Protein AF-X1B7L3-F1 (afdb_monomer_lite)

Foldseek 3Di:
DDDDDDDDDDDDPPPPPPPDDDDQDDDQLQVPAQHDDPQKDKDDDDPPLQDKGWAFAEDAPCLVDQCRHQNNGGPSGGTDIYGDDDDLDPRDMDTGDHDTDCPPPDKDKDKDWDFWAADDPDPPRRTDKDWDFDDPDPPDDDDPVRTQDIDRDGRRDTDMDMTTD

Sequence (165 aa):
MRNIIVLTGVILLNSAFIPAQDTLFFENFDASPGEKPPDWTTELEGPPASKWDFVNGGGTKDPGIPGSRRPPSAYSDTVNALFFFESLGSESEYLITPPIDLEFAVKTELRFRHAQREGNLGPGLANDELRVYYNTHIDSPWVETRKIGEYTDAVEEWTEQTILI

Structure (mmCIF, N/CA/C/O backbone):
data_AF-X1B7L3-F1
#
_entry.id   AF-X1B7L3-F1
#
loop_
_atom_site.group_PDB
_atom_site.id
_atom_site.type_symbol
_atom_site.label_atom_id
_atom_site.label_alt_id
_atom_site.label_comp_id
_atom_site.label_asym_id
_atom_site.label_entity_id
_atom_site.label_seq_id
_atom_site.pdbx_PDB_ins_code
_atom_site.Cartn_x
_atom_site.Cartn_y
_atom_site.Cartn_z
_atom_site.occupancy
_atom_site.B_iso_or_equiv
_atom_site.auth_seq_id
_atom_site.auth_comp_id
_atom_site.auth_asym_id
_atom_site.auth_atom_id
_atom_site.pdbx_PDB_model_num
ATOM 1 N N . MET A 1 1 ? -38.085 -66.123 12.569 1.00 45.25 1 MET A N 1
ATOM 2 C CA . MET A 1 1 ? -38.518 -64.810 12.043 1.00 45.25 1 MET A CA 1
ATOM 3 C C . MET A 1 1 ? -37.607 -63.761 12.656 1.00 45.25 1 MET A C 1
ATOM 5 O O . MET A 1 1 ? -37.475 -63.748 13.872 1.00 45.25 1 MET A O 1
ATOM 9 N N . ARG A 1 2 ? -36.856 -63.019 11.835 1.00 44.41 2 ARG A N 1
ATOM 10 C CA . ARG A 1 2 ? -35.775 -62.126 12.280 1.00 44.41 2 ARG A CA 1
ATOM 11 C C . ARG A 1 2 ? -36.260 -60.686 12.118 1.00 44.41 2 ARG A C 1
ATOM 13 O O . ARG A 1 2 ? -36.503 -60.263 10.994 1.00 44.41 2 ARG A O 1
ATOM 20 N N . ASN A 1 3 ? -36.447 -59.977 13.228 1.00 43.09 3 ASN A N 1
ATOM 21 C CA . ASN A 1 3 ? -36.925 -58.597 13.216 1.00 43.09 3 ASN A CA 1
ATOM 22 C C . ASN A 1 3 ? -35.760 -57.669 12.859 1.00 43.09 3 ASN A C 1
ATOM 24 O O . ASN A 1 3 ? -34.732 -57.680 13.536 1.00 43.09 3 ASN A O 1
ATOM 28 N N . ILE A 1 4 ? -35.917 -56.895 11.788 1.00 57.12 4 ILE A N 1
ATOM 29 C CA . ILE A 1 4 ? -34.995 -55.821 11.412 1.00 57.12 4 ILE A CA 1
ATOM 30 C C . ILE A 1 4 ? -35.624 -54.519 11.901 1.00 57.12 4 ILE A C 1
ATOM 32 O O . ILE A 1 4 ? -36.734 -54.181 11.497 1.00 57.12 4 ILE A O 1
ATOM 36 N N . ILE A 1 5 ? -34.927 -53.812 12.787 1.00 56.16 5 ILE A N 1
ATOM 37 C CA . ILE A 1 5 ? -35.302 -52.467 13.225 1.00 56.16 5 ILE A CA 1
ATOM 38 C C . ILE A 1 5 ? -34.504 -51.490 12.364 1.00 56.16 5 ILE A C 1
ATOM 40 O O . ILE A 1 5 ? -33.274 -51.514 12.383 1.00 56.16 5 ILE A O 1
ATOM 44 N N . VAL A 1 6 ? -35.201 -50.659 11.592 1.00 50.56 6 VAL A N 1
ATOM 45 C CA . VAL A 1 6 ? -34.596 -49.569 10.820 1.00 50.56 6 VAL A CA 1
ATOM 46 C C . VAL A 1 6 ? -34.748 -48.293 11.637 1.00 50.56 6 VAL A C 1
ATOM 48 O O . VAL A 1 6 ? -35.865 -47.858 11.903 1.00 50.56 6 VAL A O 1
ATOM 51 N N . LEU A 1 7 ? -33.625 -47.714 12.059 1.00 46.25 7 LEU A N 1
ATOM 52 C CA . LEU A 1 7 ? -33.596 -46.416 12.722 1.00 46.25 7 LEU A CA 1
ATOM 53 C C . LEU A 1 7 ? -33.389 -45.340 11.650 1.00 46.25 7 LEU A C 1
ATOM 55 O O . LEU A 1 7 ? -32.324 -45.266 11.039 1.00 46.25 7 LEU A O 1
ATOM 59 N N . THR A 1 8 ? -34.409 -44.527 11.389 1.00 54.97 8 THR A N 1
ATOM 60 C CA . THR A 1 8 ? -34.314 -43.401 10.452 1.00 54.97 8 THR A CA 1
ATOM 61 C C . THR A 1 8 ? -33.991 -42.138 11.246 1.00 54.97 8 THR A C 1
ATOM 63 O O . THR A 1 8 ? -34.841 -41.616 11.961 1.00 54.97 8 THR A O 1
ATOM 66 N N . GLY A 1 9 ? -32.745 -41.669 11.168 1.00 60.59 9 GLY A N 1
ATOM 67 C CA . GLY A 1 9 ? -32.323 -40.399 11.758 1.00 60.59 9 GLY A CA 1
ATOM 68 C C . GLY A 1 9 ? -32.534 -39.252 10.772 1.00 60.59 9 GLY A C 1
ATOM 69 O O . GLY A 1 9 ? -31.951 -39.258 9.692 1.00 60.59 9 GLY A O 1
ATOM 70 N N . VAL A 1 10 ? -33.359 -38.270 11.136 1.00 60.66 10 VAL A N 1
ATOM 71 C CA . VAL A 1 10 ? -33.488 -37.007 10.396 1.00 60.66 10 VAL A CA 1
ATOM 72 C C . VAL A 1 10 ? -32.367 -36.077 10.858 1.00 60.66 10 VAL A C 1
ATOM 74 O O . VAL A 1 10 ? -32.356 -35.644 12.008 1.00 60.66 10 VAL A O 1
ATOM 77 N N . ILE A 1 11 ? -31.416 -35.776 9.972 1.00 59.94 11 ILE A N 1
ATOM 78 C CA . ILE A 1 11 ? -30.411 -34.733 10.204 1.00 59.94 11 ILE A CA 1
ATOM 79 C C . ILE A 1 11 ? -31.066 -33.394 9.863 1.00 59.94 11 ILE A C 1
ATOM 81 O O . ILE A 1 11 ? -31.267 -33.069 8.695 1.00 59.94 11 ILE A O 1
ATOM 85 N N . LEU A 1 12 ? -31.414 -32.619 10.889 1.00 53.84 12 LEU A N 1
ATOM 86 C CA . LEU A 1 12 ? -31.789 -31.217 10.728 1.00 53.84 12 LEU A CA 1
ATOM 87 C C . LEU A 1 12 ? -30.505 -30.407 10.509 1.00 53.84 12 LEU A C 1
ATOM 89 O O . LEU A 1 12 ? -29.793 -30.080 11.457 1.00 53.84 12 LEU A O 1
ATOM 93 N N . LEU A 1 13 ? -30.186 -30.115 9.247 1.00 56.59 13 LEU A N 1
ATOM 94 C CA . LEU A 1 13 ? -29.146 -29.151 8.891 1.00 56.59 13 LEU A CA 1
ATOM 95 C C . LEU A 1 13 ? -29.666 -27.749 9.224 1.00 56.59 13 LEU A C 1
ATOM 97 O O . LEU A 1 13 ? -30.387 -27.144 8.434 1.00 56.59 13 LEU A O 1
ATOM 101 N N . ASN A 1 14 ? -29.308 -27.233 10.402 1.00 55.47 14 ASN A N 1
ATOM 102 C CA . ASN A 1 14 ? -29.442 -25.809 10.690 1.00 55.47 14 ASN A CA 1
ATOM 103 C C . ASN A 1 14 ? -28.503 -25.051 9.749 1.00 55.47 14 ASN A C 1
ATOM 105 O O . ASN A 1 14 ? -27.295 -24.990 9.974 1.00 55.47 14 ASN A O 1
ATOM 109 N N . SER A 1 15 ? -29.059 -24.487 8.680 1.00 58.44 15 SER A N 1
ATOM 110 C CA . SER A 1 15 ? -28.377 -23.481 7.872 1.00 58.44 15 SER A CA 1
ATOM 111 C C . SER A 1 15 ? -28.381 -22.194 8.691 1.00 58.44 15 SER A C 1
ATOM 113 O O . SER A 1 15 ? -29.275 -21.361 8.565 1.00 58.44 15 SER A O 1
ATOM 115 N N . ALA A 1 16 ? -27.429 -22.060 9.616 1.00 53.75 16 ALA A N 1
ATOM 116 C CA . ALA A 1 16 ? -27.159 -20.759 10.199 1.00 53.75 16 ALA A CA 1
ATOM 117 C C . ALA A 1 16 ? -26.763 -19.839 9.039 1.00 53.75 16 ALA A C 1
ATOM 119 O O . ALA A 1 16 ? -25.753 -20.076 8.375 1.00 53.75 16 ALA A O 1
ATOM 120 N N . PHE A 1 17 ? -27.588 -18.830 8.758 1.00 54.69 17 PHE A N 1
ATOM 121 C CA . PHE A 1 17 ? -27.161 -17.691 7.962 1.00 54.69 17 PHE A CA 1
ATOM 122 C C . PHE A 1 17 ? -25.988 -17.071 8.717 1.00 54.69 17 PHE A C 1
ATOM 124 O O . PHE A 1 17 ? -26.186 -16.445 9.755 1.00 54.69 17 PHE A O 1
ATOM 131 N N . ILE A 1 18 ? -24.765 -17.315 8.250 1.00 56.06 18 ILE A N 1
ATOM 132 C CA . ILE A 1 18 ? -23.619 -16.528 8.688 1.00 56.06 18 ILE A CA 1
ATOM 133 C C . ILE A 1 18 ? -23.842 -15.151 8.056 1.00 56.06 18 ILE A C 1
ATOM 135 O O . ILE A 1 18 ? -23.871 -15.083 6.824 1.00 56.06 18 ILE A O 1
ATOM 139 N N . PRO A 1 19 ? -24.096 -14.082 8.835 1.00 57.47 19 PRO A N 1
ATOM 140 C CA . PRO A 1 19 ? -24.134 -12.745 8.262 1.00 57.47 19 PRO A CA 1
ATOM 141 C C . PRO A 1 19 ? -22.824 -12.510 7.507 1.00 57.47 19 PRO A C 1
ATOM 143 O O . PRO A 1 19 ? -21.746 -12.828 8.012 1.00 57.47 19 PRO A O 1
ATOM 146 N N . ALA A 1 20 ? -22.933 -12.021 6.271 1.00 56.59 20 ALA A N 1
ATOM 147 C CA . ALA A 1 20 ? -21.772 -11.573 5.521 1.00 56.59 20 ALA A CA 1
ATOM 148 C C . ALA A 1 20 ? -21.031 -10.527 6.364 1.00 56.59 20 ALA A C 1
ATOM 150 O O . ALA A 1 20 ? -21.664 -9.710 7.029 1.00 56.59 20 ALA A O 1
ATOM 151 N N . GLN A 1 21 ? -19.703 -10.592 6.376 1.00 64.69 21 GLN A N 1
ATOM 152 C CA . GLN A 1 21 ? -18.885 -9.581 7.031 1.00 64.69 21 GLN A CA 1
ATOM 153 C C . GLN A 1 21 ? -19.142 -8.239 6.337 1.00 64.69 21 GLN A C 1
ATOM 155 O O . GLN A 1 21 ? -18.932 -8.127 5.127 1.00 64.69 21 GLN A O 1
ATOM 160 N N . ASP A 1 22 ? -19.632 -7.248 7.081 1.00 81.25 22 ASP A N 1
ATOM 161 C CA . ASP A 1 22 ? -19.822 -5.904 6.545 1.00 81.25 22 ASP A CA 1
ATOM 162 C C . ASP A 1 22 ? -18.465 -5.320 6.135 1.00 81.25 22 ASP A C 1
ATOM 164 O O . ASP A 1 22 ? -17.482 -5.384 6.876 1.00 81.25 22 ASP A O 1
ATOM 168 N N . THR A 1 23 ? -18.403 -4.762 4.925 1.00 89.94 23 THR A N 1
ATOM 169 C CA . THR A 1 23 ? -17.214 -4.044 4.454 1.00 89.94 23 THR A CA 1
ATOM 170 C C . THR A 1 23 ? -17.254 -2.633 5.025 1.00 89.94 23 THR A C 1
ATOM 172 O O . THR A 1 23 ? -18.031 -1.801 4.564 1.00 89.94 23 THR A O 1
ATOM 175 N N . LEU A 1 24 ? -16.436 -2.381 6.048 1.00 92.81 24 LEU A N 1
ATOM 176 C CA . LEU A 1 24 ? -16.385 -1.092 6.751 1.00 92.81 24 LEU A CA 1
ATOM 177 C C . LEU A 1 24 ? -15.682 -0.001 5.931 1.00 92.81 24 LEU A C 1
ATOM 179 O O . LEU A 1 24 ? -15.998 1.177 6.059 1.00 92.81 24 LEU A O 1
ATOM 183 N N . PHE A 1 25 ? -14.733 -0.397 5.084 1.00 95.06 25 PHE A N 1
ATOM 184 C CA . PHE A 1 25 ? -13.974 0.492 4.216 1.00 95.06 25 PHE A CA 1
ATOM 185 C C . PHE A 1 25 ? -13.540 -0.263 2.957 1.00 95.06 25 PHE A C 1
ATOM 187 O O . PHE A 1 25 ? -13.168 -1.436 3.036 1.00 95.06 25 PHE A O 1
ATOM 194 N N . PHE A 1 26 ? -13.593 0.401 1.803 1.00 95.44 26 PHE A N 1
ATOM 195 C CA . PHE A 1 26 ? -13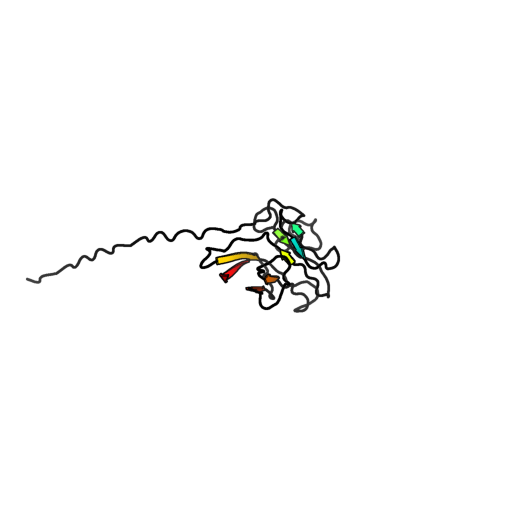.185 -0.167 0.522 1.00 95.44 26 PHE A CA 1
ATOM 196 C C . PHE A 1 26 ? -12.561 0.907 -0.364 1.00 95.44 26 PHE A C 1
ATOM 198 O O . PHE A 1 26 ? -13.145 1.972 -0.549 1.00 95.44 26 PHE A O 1
ATOM 205 N N . GLU A 1 27 ? -11.408 0.586 -0.942 1.00 96.62 27 GLU A N 1
ATOM 206 C CA . GLU A 1 27 ? -10.726 1.401 -1.941 1.00 96.62 27 GLU A CA 1
ATOM 207 C C . GLU A 1 27 ? -10.117 0.478 -3.000 1.00 96.62 27 GLU A C 1
ATOM 209 O O . GLU A 1 27 ? -9.473 -0.521 -2.667 1.00 96.62 27 GLU A O 1
ATOM 214 N N . ASN A 1 28 ? -10.326 0.814 -4.271 1.00 95.75 28 ASN A N 1
ATOM 215 C CA . ASN A 1 28 ? -9.776 0.090 -5.418 1.00 95.75 28 ASN A CA 1
ATOM 216 C C . ASN A 1 28 ? -8.974 0.993 -6.372 1.00 95.75 28 ASN A C 1
ATOM 218 O O . ASN A 1 28 ? -8.513 0.520 -7.406 1.00 95.75 28 ASN A O 1
ATOM 222 N N . PHE A 1 29 ? -8.810 2.268 -6.023 1.00 96.88 29 PHE A N 1
ATOM 223 C CA . PHE A 1 29 ? -8.051 3.322 -6.694 1.00 96.88 29 PHE A CA 1
ATOM 224 C C . PHE A 1 29 ? -8.520 3.726 -8.096 1.00 96.88 29 PHE A C 1
ATOM 226 O O . PHE A 1 29 ? -8.052 4.746 -8.595 1.00 96.88 29 PHE A O 1
ATOM 233 N N . ASP A 1 30 ? -9.477 3.032 -8.718 1.00 95.38 30 ASP A N 1
ATOM 234 C CA . ASP A 1 30 ? -9.865 3.257 -10.121 1.00 95.38 30 ASP A CA 1
ATOM 235 C C . ASP A 1 30 ? -10.293 4.696 -10.438 1.00 95.38 30 ASP A C 1
ATOM 237 O O . ASP A 1 30 ? -10.100 5.182 -11.553 1.00 95.38 30 ASP A O 1
ATOM 241 N N . ALA A 1 31 ? -10.869 5.388 -9.455 1.00 94.50 31 ALA A N 1
ATOM 242 C CA . ALA A 1 31 ? -11.326 6.767 -9.591 1.00 94.50 31 ALA A CA 1
ATOM 243 C C . ALA A 1 31 ? -10.207 7.819 -9.450 1.00 94.50 31 ALA A C 1
ATOM 245 O O . ALA A 1 31 ? -10.490 9.009 -9.592 1.00 94.50 31 ALA A O 1
ATOM 246 N N . SER A 1 32 ? -8.964 7.406 -9.180 1.00 94.94 32 SER A N 1
ATOM 247 C CA . SER A 1 32 ? -7.868 8.302 -8.781 1.00 94.94 32 SER A CA 1
ATOM 248 C C . SER A 1 32 ? -6.583 8.081 -9.603 1.00 94.94 32 SER A C 1
ATOM 250 O O . SER A 1 32 ? -5.540 7.750 -9.050 1.00 94.94 32 SER A O 1
ATOM 252 N N . PRO A 1 33 ? -6.603 8.219 -10.942 1.00 95.44 33 PRO A N 1
ATOM 253 C CA . PRO A 1 33 ? -5.391 8.079 -11.746 1.00 95.44 33 PRO A CA 1
ATOM 254 C C . PRO A 1 33 ? -4.421 9.251 -11.522 1.00 95.44 33 PRO A C 1
ATOM 256 O O . PRO A 1 33 ? -4.770 10.410 -11.736 1.00 95.44 33 PRO A O 1
ATOM 259 N N . GLY A 1 34 ? -3.178 8.937 -11.156 1.00 93.12 34 GLY A N 1
ATOM 260 C CA . GLY A 1 34 ? -2.066 9.878 -10.967 1.00 93.12 34 GLY A CA 1
ATOM 261 C C . GLY A 1 34 ? -2.073 10.666 -9.653 1.00 93.12 34 GLY A C 1
ATOM 262 O O . GLY A 1 34 ? -1.114 11.383 -9.372 1.00 93.12 34 GLY A O 1
ATOM 263 N N . GLU A 1 35 ? -3.120 10.543 -8.838 1.00 93.00 35 GLU A N 1
ATOM 264 C CA . GLU A 1 35 ? -3.252 11.236 -7.555 1.00 93.00 35 GLU A CA 1
ATOM 265 C C . GLU A 1 35 ? -3.923 10.325 -6.525 1.00 93.00 35 GLU A C 1
ATOM 267 O O . GLU A 1 35 ? -4.700 9.444 -6.876 1.00 93.00 35 GLU A O 1
ATOM 272 N N . LYS A 1 36 ? -3.632 10.535 -5.238 1.00 94.56 36 LYS A N 1
ATOM 273 C CA . LYS A 1 36 ? -4.284 9.781 -4.158 1.00 94.56 36 LYS A CA 1
ATOM 274 C C . LYS A 1 36 ? -5.795 10.057 -4.120 1.00 94.56 36 LYS A C 1
ATOM 276 O O . LYS A 1 36 ? -6.199 11.177 -4.454 1.00 94.56 36 LYS A O 1
ATOM 281 N N . PRO A 1 37 ? -6.622 9.110 -3.641 1.00 96.31 37 PRO A N 1
ATOM 282 C CA . PRO A 1 37 ? -8.052 9.346 -3.500 1.00 96.31 37 PRO A CA 1
ATOM 283 C C . PRO A 1 37 ? -8.379 10.533 -2.574 1.00 96.31 37 PRO A C 1
ATOM 285 O O . PRO A 1 37 ? -7.545 10.939 -1.750 1.00 96.31 37 PRO A O 1
ATOM 288 N N . PRO A 1 38 ? -9.595 11.102 -2.680 1.00 94.50 38 PRO A N 1
ATOM 289 C CA . PRO A 1 38 ? -10.060 12.145 -1.771 1.00 94.50 38 PRO A CA 1
ATOM 290 C C . PRO A 1 38 ? -9.919 11.728 -0.303 1.00 94.50 38 PRO A C 1
ATOM 292 O O . PRO A 1 38 ? -10.113 10.565 0.036 1.00 94.50 38 PRO A O 1
ATOM 295 N N . ASP A 1 39 ? -9.575 12.682 0.561 1.00 93.69 39 ASP A N 1
ATOM 296 C CA . ASP A 1 39 ? -9.425 12.516 2.018 1.00 93.69 39 ASP A CA 1
ATOM 297 C C . ASP A 1 39 ? -8.295 11.589 2.502 1.00 93.69 39 ASP A C 1
ATOM 299 O O . ASP A 1 39 ? -7.998 11.569 3.696 1.00 93.69 39 ASP A O 1
ATOM 303 N N . TRP A 1 40 ? -7.595 10.891 1.604 1.00 95.94 40 TRP A N 1
ATOM 304 C CA . TRP A 1 40 ? -6.321 10.255 1.939 1.00 95.94 40 TRP A CA 1
ATOM 305 C C . TRP A 1 40 ? -5.244 11.323 2.134 1.00 95.94 40 TRP A C 1
ATOM 307 O O . TRP A 1 40 ? -5.263 12.373 1.480 1.00 95.94 40 TRP A O 1
ATOM 317 N N . THR A 1 41 ? -4.260 11.058 2.982 1.00 93.88 41 THR A N 1
ATOM 318 C CA . THR A 1 41 ? -3.103 11.941 3.197 1.00 93.88 41 THR A CA 1
ATOM 319 C C . THR A 1 41 ? -1.799 11.164 3.046 1.00 93.88 41 THR A C 1
ATOM 321 O O . THR A 1 41 ? -1.806 9.936 2.947 1.00 93.88 41 THR A O 1
ATOM 324 N N . THR A 1 42 ? -0.676 11.877 2.975 1.00 92.31 42 THR A N 1
ATOM 325 C CA . THR A 1 42 ? 0.653 11.271 3.060 1.00 92.31 42 THR A CA 1
ATOM 326 C C . THR A 1 42 ? 1.499 11.978 4.110 1.00 92.31 42 THR A C 1
ATOM 328 O O . THR A 1 42 ? 1.272 13.151 4.416 1.00 92.31 42 THR A O 1
ATOM 331 N N . GLU A 1 43 ? 2.446 11.248 4.693 1.00 89.62 43 GLU A N 1
ATOM 332 C CA . GLU A 1 43 ? 3.428 11.769 5.647 1.00 89.62 43 GLU A CA 1
ATOM 333 C C . GLU A 1 43 ? 4.811 11.176 5.371 1.00 89.62 43 GLU A C 1
ATOM 335 O O . GLU A 1 43 ? 4.913 10.050 4.892 1.00 89.62 43 GLU A O 1
ATOM 340 N N . LEU A 1 44 ? 5.855 11.907 5.786 1.00 72.19 44 LEU A N 1
ATOM 341 C CA . LEU A 1 44 ? 7.270 11.699 5.451 1.00 72.19 44 LEU A CA 1
ATOM 342 C C . LEU A 1 44 ? 7.567 11.973 3.975 1.00 72.19 44 LEU A C 1
ATOM 344 O O . LEU A 1 44 ? 7.226 11.199 3.093 1.00 72.19 44 LEU A O 1
ATOM 348 N N . GLU A 1 45 ? 8.256 13.082 3.718 1.00 57.88 45 GLU A N 1
ATOM 349 C CA . GLU A 1 45 ? 8.697 13.430 2.373 1.00 57.88 45 GLU A CA 1
ATOM 350 C C . GLU A 1 45 ? 10.171 13.050 2.214 1.00 57.88 45 GLU A C 1
ATOM 352 O O . GLU A 1 45 ? 11.080 13.730 2.704 1.00 57.88 45 GLU A O 1
ATOM 357 N N . GLY A 1 46 ? 10.410 11.948 1.501 1.00 64.56 46 GLY A N 1
ATOM 358 C CA . GLY A 1 46 ? 11.659 11.770 0.769 1.00 64.56 46 GLY A CA 1
ATOM 359 C C . GLY A 1 46 ? 11.834 12.871 -0.296 1.00 64.56 46 GLY A C 1
ATOM 360 O O . GLY A 1 46 ? 11.077 13.843 -0.348 1.00 64.56 46 GLY A O 1
ATOM 361 N N . PRO A 1 47 ? 12.825 12.771 -1.195 1.00 72.88 47 PRO A N 1
ATOM 362 C CA . PRO A 1 47 ? 12.864 13.660 -2.358 1.00 72.88 47 PRO A CA 1
ATOM 363 C C . PRO A 1 47 ? 11.520 13.601 -3.122 1.00 72.88 47 PRO A C 1
ATOM 365 O O . PRO A 1 47 ? 10.912 12.537 -3.139 1.00 72.88 47 PRO A O 1
ATOM 368 N N . PRO A 1 48 ? 11.066 14.664 -3.826 1.00 71.25 48 PRO A N 1
ATOM 369 C CA . PRO A 1 48 ? 9.732 14.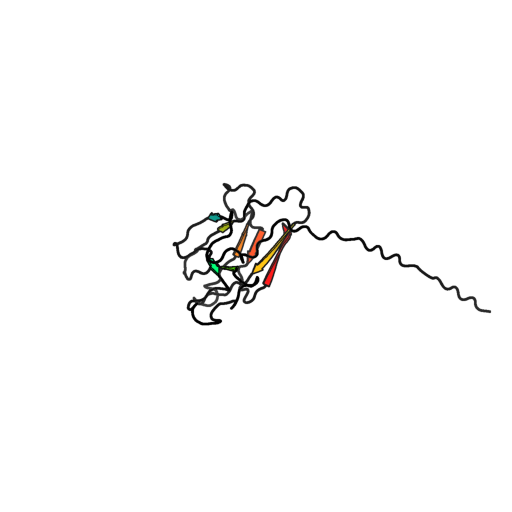717 -4.459 1.00 71.25 48 PRO A CA 1
ATOM 370 C C . PRO A 1 48 ? 9.368 13.567 -5.419 1.00 71.25 48 PRO A C 1
ATOM 372 O O . PRO A 1 48 ? 8.207 13.416 -5.797 1.00 71.25 48 PRO A O 1
ATOM 375 N N . ALA A 1 49 ? 10.363 12.801 -5.867 1.00 76.56 49 ALA A N 1
ATOM 376 C CA . ALA A 1 49 ? 10.202 11.624 -6.714 1.00 76.56 49 ALA A CA 1
ATOM 377 C C . ALA A 1 49 ? 9.955 10.318 -5.928 1.00 76.56 49 ALA A C 1
ATOM 379 O O . ALA A 1 49 ? 9.546 9.331 -6.527 1.00 76.56 49 ALA A O 1
ATOM 380 N N . SER A 1 50 ? 10.185 10.311 -4.615 1.00 85.50 50 SER A N 1
ATOM 381 C CA . SER A 1 50 ? 9.948 9.191 -3.707 1.00 85.50 50 SER A CA 1
ATOM 382 C C . SER A 1 50 ? 8.590 9.338 -3.029 1.00 85.50 50 SER A C 1
ATOM 384 O O . SER A 1 50 ? 8.510 9.645 -1.838 1.00 85.50 50 SER A O 1
ATOM 386 N N . LYS A 1 51 ? 7.529 9.154 -3.808 1.00 91.00 51 LYS A N 1
ATOM 387 C CA . LYS A 1 51 ? 6.154 9.269 -3.332 1.00 91.00 51 LYS A CA 1
ATOM 388 C C . LYS A 1 51 ? 5.252 8.197 -3.930 1.00 91.00 51 LYS A C 1
ATOM 390 O O . LYS A 1 51 ? 5.582 7.619 -4.968 1.00 91.00 51 LYS A O 1
ATOM 395 N N . TRP A 1 52 ? 4.097 7.988 -3.313 1.00 94.38 52 TRP A N 1
ATOM 396 C CA . TRP A 1 52 ? 3.014 7.185 -3.859 1.00 94.38 52 TRP A CA 1
ATOM 397 C C . TRP A 1 52 ? 2.477 7.800 -5.156 1.00 94.38 52 TRP A C 1
ATOM 399 O O . TRP A 1 52 ? 2.181 8.995 -5.242 1.00 94.38 52 TRP A O 1
ATOM 409 N N . ASP A 1 53 ? 2.335 6.951 -6.165 1.00 94.00 53 ASP A N 1
ATOM 410 C CA . ASP A 1 53 ? 1.723 7.241 -7.456 1.00 94.00 53 ASP A CA 1
ATOM 411 C C . ASP A 1 53 ? 0.561 6.268 -7.701 1.00 94.00 53 ASP A C 1
ATOM 413 O O . ASP A 1 53 ? 0.472 5.214 -7.073 1.00 94.00 53 ASP A O 1
ATOM 417 N N . PHE A 1 54 ? -0.350 6.616 -8.604 1.00 96.12 54 PHE A N 1
ATOM 418 C CA . PHE A 1 54 ? -1.594 5.877 -8.822 1.00 96.12 54 PHE A CA 1
ATOM 419 C C . PHE A 1 54 ? -1.720 5.541 -10.299 1.00 96.12 54 PHE A C 1
ATOM 421 O O . PHE A 1 54 ? -2.256 6.301 -11.106 1.00 96.12 54 PHE A O 1
ATOM 428 N N . VAL A 1 55 ? -1.148 4.401 -10.674 1.00 95.44 55 VAL A N 1
ATOM 429 C CA . VAL A 1 55 ? -0.906 4.037 -12.073 1.00 95.44 55 VAL A CA 1
ATOM 430 C C . VAL A 1 55 ? -1.337 2.610 -12.358 1.00 95.44 55 VAL A C 1
ATOM 432 O O . VAL A 1 55 ? -1.510 1.790 -11.461 1.00 95.44 55 VAL A O 1
ATOM 435 N N . ASN A 1 56 ? -1.516 2.302 -13.639 1.00 95.38 56 ASN A N 1
ATOM 436 C CA . ASN A 1 56 ? -1.820 0.947 -14.072 1.00 95.38 56 ASN A CA 1
ATOM 437 C C . ASN A 1 56 ? -0.577 0.058 -13.917 1.00 95.38 56 ASN A C 1
ATOM 439 O O . ASN A 1 56 ? 0.378 0.242 -14.669 1.00 95.38 56 ASN A O 1
ATOM 443 N N . GLY A 1 57 ? -0.594 -0.907 -12.996 1.00 94.69 57 GLY A N 1
ATOM 444 C CA . GLY A 1 57 ? 0.479 -1.880 -12.788 1.00 94.69 57 GLY A CA 1
ATOM 445 C C . GLY A 1 57 ? 1.578 -1.395 -11.848 1.00 94.69 57 GLY A C 1
ATOM 446 O O . GLY A 1 57 ? 1.438 -0.400 -11.141 1.00 94.69 57 GLY A O 1
ATOM 447 N N . GLY A 1 58 ? 2.688 -2.128 -11.822 1.00 92.94 58 GLY A N 1
ATOM 448 C CA . GLY A 1 58 ? 3.807 -1.830 -10.933 1.00 92.94 58 GLY A CA 1
ATOM 449 C C . GLY A 1 58 ? 4.912 -0.976 -11.558 1.00 92.94 58 GLY A C 1
ATOM 450 O O . GLY A 1 58 ? 4.747 -0.376 -12.630 1.00 92.94 58 GLY A O 1
ATOM 451 N N . GLY A 1 59 ? 6.054 -0.939 -10.869 1.00 90.38 59 GLY A N 1
ATOM 452 C CA . GLY A 1 59 ? 7.225 -0.136 -11.226 1.00 90.38 59 GLY A CA 1
ATOM 453 C C . GLY A 1 59 ? 7.843 -0.519 -12.574 1.00 90.38 59 GLY A C 1
ATOM 454 O O . GLY A 1 59 ? 7.788 -1.674 -13.010 1.00 90.38 59 GLY A O 1
ATOM 455 N N . THR A 1 60 ? 8.415 0.472 -13.262 1.00 90.12 60 THR A N 1
ATOM 456 C CA . THR A 1 60 ? 9.179 0.292 -14.504 1.00 90.12 60 THR A CA 1
ATOM 457 C C . THR A 1 60 ? 10.050 1.512 -14.796 1.00 90.12 60 THR A C 1
ATOM 459 O O . THR A 1 60 ? 9.687 2.633 -14.447 1.00 90.12 60 THR A O 1
ATOM 462 N N . LYS A 1 61 ? 11.170 1.302 -15.495 1.00 88.06 61 LYS A N 1
ATOM 463 C CA . LYS A 1 61 ? 12.002 2.388 -16.043 1.00 88.06 61 LYS A CA 1
ATOM 464 C C . LYS A 1 61 ? 11.508 2.883 -17.402 1.00 88.06 61 LYS A C 1
ATOM 466 O O . LYS A 1 61 ? 11.845 3.989 -17.807 1.00 88.06 61 LYS A O 1
ATOM 471 N N . ASP A 1 62 ? 10.677 2.089 -18.080 1.00 89.94 62 ASP A N 1
ATOM 472 C CA . ASP A 1 62 ? 10.262 2.326 -19.463 1.00 89.94 62 ASP A CA 1
ATOM 473 C C . ASP A 1 62 ? 8.731 2.236 -19.612 1.00 89.94 62 ASP A C 1
ATOM 475 O O . ASP A 1 62 ? 8.218 1.335 -20.287 1.00 89.94 62 ASP A O 1
ATOM 479 N N . PRO A 1 63 ? 7.950 3.150 -19.002 1.00 87.75 63 PRO A N 1
ATOM 480 C CA . PRO A 1 63 ? 6.485 3.060 -18.977 1.00 87.75 63 PRO A CA 1
ATOM 481 C C . PRO A 1 63 ? 5.825 3.168 -20.360 1.00 87.75 63 PRO A C 1
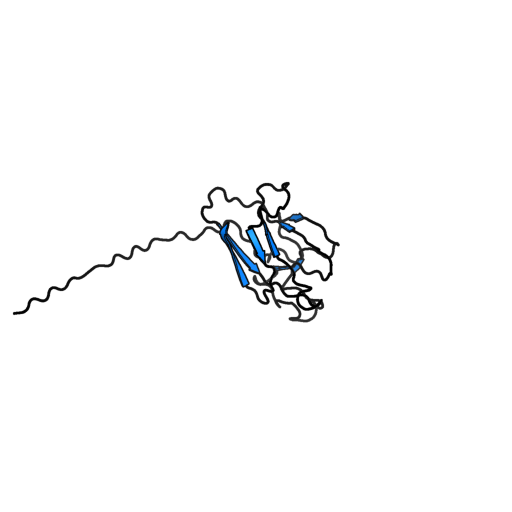ATOM 483 O O . PRO A 1 63 ? 4.671 2.778 -20.515 1.00 87.75 63 PRO A O 1
ATOM 486 N N . GLY A 1 64 ? 6.546 3.668 -21.370 1.00 90.06 64 GLY A N 1
ATOM 487 C CA . GLY A 1 64 ? 6.079 3.717 -22.759 1.00 90.06 64 GLY A CA 1
ATOM 488 C C . GLY A 1 64 ? 6.146 2.378 -23.504 1.00 90.06 64 GLY A C 1
ATOM 489 O O . GLY A 1 64 ? 5.585 2.269 -24.593 1.00 90.06 64 GLY A O 1
ATOM 490 N N . ILE A 1 65 ? 6.821 1.362 -22.952 1.00 93.25 65 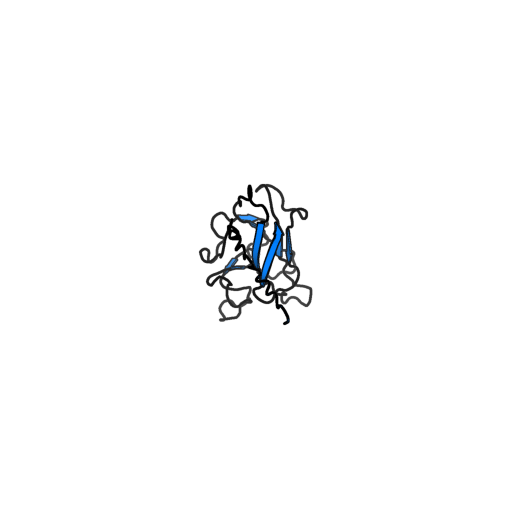ILE A N 1
ATOM 491 C CA . ILE A 1 65 ? 6.913 0.026 -23.550 1.00 93.25 65 ILE A CA 1
ATOM 492 C C . ILE A 1 65 ? 5.751 -0.836 -23.023 1.00 93.25 65 ILE A C 1
ATOM 494 O O . ILE A 1 65 ? 5.682 -1.089 -21.819 1.00 93.25 65 ILE A O 1
ATOM 498 N N . PRO A 1 66 ? 4.845 -1.336 -23.885 1.00 90.25 66 PRO A N 1
ATOM 499 C CA . PRO A 1 66 ? 3.745 -2.191 -23.445 1.00 90.25 66 PRO A CA 1
ATOM 500 C C . PRO A 1 66 ? 4.236 -3.416 -22.660 1.00 90.25 66 PRO A C 1
ATOM 502 O O . PRO A 1 66 ? 5.108 -4.151 -23.120 1.00 90.25 66 PRO A O 1
ATOM 505 N N . GLY A 1 67 ? 3.668 -3.639 -21.471 1.00 88.94 67 GLY A N 1
ATOM 506 C CA . GLY A 1 67 ? 4.015 -4.775 -20.612 1.00 88.94 67 GLY A CA 1
ATOM 507 C C . GLY A 1 67 ? 5.375 -4.671 -19.911 1.00 88.94 67 GLY A C 1
ATOM 508 O O . GLY A 1 67 ? 5.851 -5.676 -19.386 1.00 88.94 67 GLY A O 1
ATOM 509 N N . SER A 1 68 ? 6.021 -3.500 -19.880 1.00 91.88 68 SER A N 1
ATOM 510 C CA . SER A 1 68 ? 7.285 -3.283 -19.150 1.00 91.88 68 SER A CA 1
ATOM 511 C C . SER A 1 68 ? 7.119 -3.185 -17.631 1.00 91.88 68 SER A C 1
ATOM 513 O O . SER A 1 68 ? 8.100 -3.297 -16.898 1.00 91.88 68 SER A O 1
ATOM 515 N N . ARG A 1 69 ? 5.889 -2.971 -17.159 1.00 92.69 69 ARG A N 1
ATOM 516 C CA . ARG A 1 69 ? 5.542 -2.870 -15.740 1.00 92.69 69 ARG A CA 1
ATOM 517 C C . ARG A 1 69 ? 5.551 -4.220 -15.044 1.00 92.69 69 ARG A C 1
ATOM 519 O O . ARG A 1 69 ? 5.401 -5.271 -15.679 1.00 92.69 69 ARG A O 1
ATOM 526 N N . ARG A 1 70 ? 5.757 -4.193 -13.731 1.00 91.25 70 ARG A N 1
ATOM 527 C CA . ARG A 1 70 ? 5.859 -5.388 -12.890 1.00 91.25 70 ARG A CA 1
ATOM 528 C C . ARG A 1 70 ? 5.097 -5.182 -11.573 1.00 91.25 70 ARG A C 1
ATOM 530 O O . ARG A 1 70 ? 5.665 -4.568 -10.677 1.00 91.25 70 ARG A O 1
ATOM 537 N N . PRO A 1 71 ? 3.847 -5.666 -11.439 1.00 94.31 71 PRO A N 1
ATOM 538 C CA . PRO A 1 71 ? 3.045 -6.397 -12.435 1.00 94.31 71 PRO A CA 1
ATOM 539 C C . PRO A 1 71 ? 2.683 -5.564 -13.684 1.00 94.31 71 PRO A C 1
ATOM 541 O O . PRO A 1 71 ? 2.710 -4.334 -13.621 1.00 94.31 71 PRO A O 1
ATOM 544 N N . PRO A 1 72 ? 2.352 -6.189 -14.833 1.00 94.38 72 PRO A N 1
ATOM 545 C CA . PRO A 1 72 ? 2.102 -5.471 -16.089 1.00 94.38 72 PRO A CA 1
ATOM 546 C C . PRO A 1 72 ? 0.817 -4.630 -16.089 1.00 94.38 72 PRO A C 1
ATOM 548 O O . PRO A 1 72 ? 0.696 -3.731 -16.919 1.00 94.38 72 PRO A O 1
ATOM 551 N N . SER A 1 73 ? -0.119 -4.915 -15.181 1.00 94.88 73 SER A N 1
ATOM 552 C CA . SER A 1 73 ? -1.387 -4.203 -15.022 1.00 94.88 73 SER A CA 1
ATOM 553 C C . SER A 1 73 ? -1.807 -4.124 -13.555 1.00 94.88 73 SER A C 1
ATOM 555 O O . SER A 1 73 ? -1.354 -4.924 -12.727 1.00 94.88 73 SER A O 1
ATOM 557 N N . ALA A 1 74 ? -2.679 -3.166 -13.248 1.00 95.94 74 ALA A N 1
ATOM 558 C CA . ALA A 1 74 ? -3.320 -3.020 -11.953 1.00 95.94 74 ALA A CA 1
ATOM 559 C C . ALA A 1 74 ? -4.177 -4.244 -11.628 1.00 95.94 74 ALA A C 1
ATOM 561 O O . ALA A 1 74 ? -4.584 -4.994 -12.520 1.00 95.94 74 ALA A O 1
ATOM 562 N N . TYR A 1 75 ? -4.440 -4.445 -10.338 1.00 95.75 75 TYR A N 1
ATOM 563 C CA . TYR A 1 75 ? -5.312 -5.523 -9.883 1.00 95.75 75 TYR A CA 1
ATOM 564 C C . TYR A 1 75 ? -6.797 -5.240 -10.169 1.00 95.75 75 TYR A C 1
ATOM 566 O O . TYR A 1 75 ? -7.513 -6.140 -10.592 1.00 95.75 75 TYR A O 1
ATOM 574 N N . SER A 1 76 ? -7.247 -4.006 -9.931 1.00 86.69 76 SER A N 1
ATOM 575 C CA . SER A 1 76 ? -8.643 -3.539 -10.016 1.00 86.69 76 SER A CA 1
ATOM 576 C C . SER A 1 76 ? -9.041 -2.982 -11.387 1.00 86.69 76 SER A C 1
ATOM 578 O O . SER A 1 76 ? -10.075 -2.347 -11.496 1.00 86.69 76 SER A O 1
ATOM 580 N N . ASP A 1 77 ? -8.258 -3.267 -12.430 1.00 84.12 77 ASP A N 1
ATOM 581 C CA . ASP A 1 77 ? -8.427 -2.838 -13.828 1.00 84.12 77 ASP A CA 1
ATOM 582 C C . ASP A 1 77 ? -7.766 -1.503 -14.214 1.00 84.12 77 ASP A C 1
ATOM 584 O O . ASP A 1 77 ? -7.021 -1.487 -15.202 1.00 84.12 77 ASP A O 1
ATOM 588 N N . THR A 1 78 ? -7.989 -0.392 -13.494 1.00 93.19 78 THR A N 1
ATOM 589 C CA . THR A 1 78 ? -7.540 0.936 -13.978 1.00 93.19 78 THR A CA 1
ATOM 590 C C . THR A 1 78 ? -6.191 1.349 -13.403 1.00 93.19 78 THR A C 1
ATOM 592 O O . THR A 1 78 ? -5.234 1.543 -14.158 1.00 93.19 78 THR A O 1
ATOM 595 N N . VAL A 1 79 ? -6.100 1.498 -12.081 1.00 96.19 79 VAL 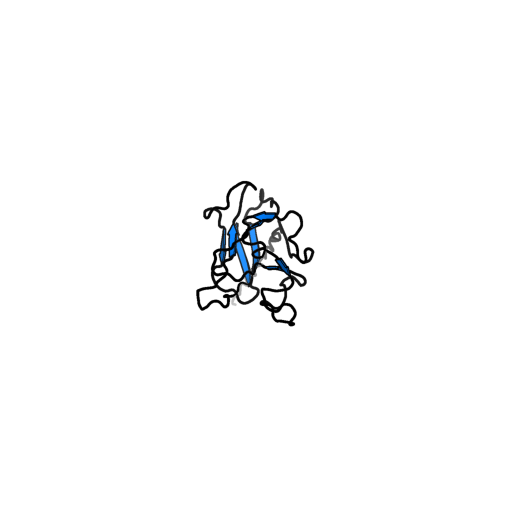A N 1
ATOM 596 C CA . VAL A 1 79 ? -4.870 1.906 -11.385 1.00 96.19 79 VAL A CA 1
ATOM 597 C C . VAL A 1 79 ? -4.763 1.243 -10.010 1.00 96.19 79 VAL A C 1
ATOM 599 O O . VAL A 1 79 ? -5.755 0.819 -9.430 1.00 96.19 79 VAL A O 1
ATOM 602 N N . ASN A 1 80 ? -3.545 1.163 -9.481 1.00 97.12 80 ASN A N 1
ATOM 603 C CA . ASN A 1 80 ? -3.246 0.812 -8.094 1.00 97.12 80 ASN A CA 1
ATOM 604 C C . ASN A 1 80 ? -2.305 1.861 -7.495 1.00 97.12 80 ASN A C 1
ATOM 606 O O . ASN A 1 80 ? -1.615 2.569 -8.228 1.00 97.12 80 ASN A O 1
ATOM 610 N N . ALA A 1 81 ? -2.222 1.908 -6.167 1.00 96.75 81 ALA A N 1
ATOM 611 C CA . ALA A 1 81 ? -1.146 2.623 -5.495 1.00 96.75 81 ALA A CA 1
ATOM 612 C C . ALA A 1 81 ? 0.205 1.948 -5.806 1.00 96.75 81 ALA A C 1
ATOM 614 O O . ALA A 1 81 ? 0.319 0.718 -5.768 1.00 96.75 81 ALA A O 1
ATOM 615 N N . LEU A 1 82 ? 1.213 2.745 -6.141 1.00 95.06 82 LEU A N 1
ATOM 616 C CA . LEU A 1 82 ? 2.571 2.329 -6.463 1.00 95.06 82 LEU A CA 1
ATOM 617 C C . LEU A 1 82 ? 3.545 3.218 -5.701 1.00 95.06 82 LEU A C 1
ATOM 619 O O . LEU A 1 82 ? 3.556 4.429 -5.894 1.00 95.06 82 LEU A O 1
ATOM 623 N N . PHE A 1 83 ? 4.416 2.607 -4.912 1.00 93.25 83 PHE A N 1
ATOM 624 C CA . PHE A 1 83 ? 5.629 3.252 -4.442 1.00 93.25 83 PHE A CA 1
ATOM 625 C C . PHE A 1 83 ? 6.798 2.640 -5.213 1.00 93.25 83 PHE A C 1
ATOM 627 O O . PHE A 1 83 ? 7.011 1.432 -5.155 1.00 93.25 83 PHE A O 1
ATOM 634 N N . PHE A 1 84 ? 7.496 3.444 -6.012 1.00 89.75 84 PHE A N 1
ATOM 635 C CA . PHE A 1 84 ? 8.642 2.987 -6.797 1.00 89.75 84 PHE A CA 1
ATOM 636 C C . PHE A 1 84 ? 9.664 4.110 -6.914 1.00 89.75 84 PHE A C 1
ATOM 638 O O . PHE A 1 84 ? 9.463 5.076 -7.653 1.00 89.75 84 PHE A O 1
ATOM 645 N N . PHE A 1 85 ? 10.775 3.965 -6.200 1.00 86.69 85 PHE A N 1
ATOM 646 C CA . PHE A 1 85 ? 11.876 4.911 -6.239 1.00 86.69 85 PHE A CA 1
ATOM 647 C C . PHE A 1 85 ? 13.198 4.167 -6.081 1.00 86.69 85 PHE A C 1
ATOM 649 O O . PHE A 1 85 ? 13.411 3.462 -5.104 1.00 86.69 85 PHE A O 1
ATOM 656 N N . GLU A 1 86 ? 14.090 4.296 -7.061 1.00 82.75 86 GLU A N 1
ATOM 657 C CA . GLU A 1 86 ? 15.380 3.611 -7.017 1.00 82.75 86 GLU A CA 1
ATOM 658 C C . GLU A 1 86 ? 16.433 4.469 -6.318 1.00 82.75 86 GLU A C 1
ATOM 660 O O . GLU A 1 86 ? 16.959 5.433 -6.882 1.00 82.75 86 GLU A O 1
ATOM 665 N N . SER A 1 87 ? 16.792 4.068 -5.107 1.00 80.31 87 SER A N 1
ATOM 666 C CA . SER A 1 87 ? 17.815 4.707 -4.287 1.00 80.31 87 SER A CA 1
ATOM 667 C C . SER A 1 87 ? 18.555 3.664 -3.443 1.00 80.31 87 SER A C 1
ATOM 669 O O . SER A 1 87 ? 18.138 2.518 -3.315 1.00 80.31 87 SER A O 1
ATOM 671 N N . LEU A 1 88 ? 19.693 4.067 -2.871 1.00 78.50 88 LEU A N 1
ATOM 672 C CA . LEU A 1 88 ? 20.384 3.320 -1.806 1.00 78.50 88 LEU A CA 1
ATOM 673 C C . LEU A 1 88 ? 20.049 3.884 -0.412 1.00 78.50 88 LEU A C 1
ATOM 675 O O . LEU A 1 88 ? 20.739 3.579 0.561 1.00 78.50 88 LEU A O 1
ATOM 679 N N . GLY A 1 89 ? 19.075 4.792 -0.343 1.00 79.62 89 GLY A N 1
ATOM 680 C CA . GLY A 1 89 ? 18.641 5.422 0.891 1.00 79.62 89 GLY A CA 1
ATOM 681 C C . GLY A 1 89 ? 17.608 4.572 1.627 1.00 79.62 89 GLY A C 1
ATOM 682 O O . GLY A 1 89 ? 17.436 3.384 1.369 1.00 79.62 89 GLY A O 1
ATOM 683 N N . SER A 1 90 ? 16.946 5.198 2.594 1.00 80.38 90 SER A N 1
ATOM 684 C CA . SER A 1 90 ? 15.815 4.615 3.328 1.00 80.38 90 SER A CA 1
ATOM 685 C C . SER A 1 90 ? 14.576 5.476 3.118 1.00 80.38 90 SER A C 1
ATOM 687 O O . SER A 1 90 ? 13.920 5.907 4.068 1.00 80.38 90 SER A O 1
ATOM 689 N N . GLU A 1 91 ? 14.331 5.827 1.860 1.00 87.12 91 GLU A N 1
ATOM 690 C CA . GLU A 1 91 ? 13.179 6.612 1.477 1.00 87.12 91 GLU A CA 1
ATOM 691 C C . GLU A 1 91 ? 11.891 5.853 1.800 1.00 87.12 91 GLU A C 1
ATOM 693 O O . GLU A 1 91 ? 11.753 4.659 1.548 1.00 87.12 91 GLU A O 1
ATOM 698 N N . SER A 1 92 ? 10.951 6.562 2.411 1.00 89.00 92 SER A N 1
ATOM 699 C CA . SER A 1 92 ? 9.672 6.018 2.844 1.00 89.00 92 SER A CA 1
ATOM 700 C C . SER A 1 92 ? 8.633 7.129 2.832 1.00 89.00 92 SER A C 1
ATOM 702 O O . SER A 1 92 ? 8.967 8.294 3.049 1.00 89.00 92 SER A O 1
ATOM 704 N N . GLU A 1 93 ? 7.385 6.758 2.575 1.00 92.50 93 GLU A N 1
ATOM 705 C CA . GLU A 1 93 ? 6.228 7.643 2.677 1.00 92.50 93 GLU A CA 1
ATOM 706 C C . GLU A 1 93 ? 5.047 6.823 3.202 1.00 92.50 93 GLU A C 1
ATOM 708 O O . GLU A 1 93 ? 4.775 5.714 2.728 1.00 92.50 93 GLU A O 1
ATOM 713 N N . TYR A 1 94 ? 4.323 7.368 4.173 1.00 93.00 94 TYR A N 1
ATOM 714 C CA . TYR A 1 94 ? 3.056 6.801 4.609 1.00 93.00 94 TYR A CA 1
ATOM 715 C C . TYR A 1 94 ? 1.954 7.205 3.638 1.00 93.00 94 TYR A C 1
ATOM 717 O O . TYR A 1 94 ? 1.787 8.387 3.356 1.00 93.00 94 TYR A O 1
ATOM 725 N N . LEU A 1 95 ? 1.157 6.235 3.193 1.00 95.62 95 LEU A N 1
ATOM 726 C CA . LEU A 1 95 ? -0.130 6.479 2.550 1.00 95.62 95 LEU A CA 1
ATOM 727 C C . LEU A 1 95 ? -1.236 6.215 3.573 1.00 95.62 95 LEU A C 1
ATOM 729 O O . LEU A 1 95 ? -1.394 5.090 4.048 1.00 95.62 95 LEU A O 1
ATOM 733 N N . ILE A 1 96 ? -1.970 7.261 3.942 1.00 95.69 96 ILE A N 1
ATOM 734 C CA . ILE A 1 96 ? -2.848 7.272 5.113 1.00 95.69 96 ILE A CA 1
ATOM 735 C C . ILE A 1 96 ? -4.301 7.339 4.645 1.00 95.69 96 ILE A C 1
ATOM 737 O O . ILE A 1 96 ? -4.681 8.235 3.888 1.00 95.69 96 ILE A O 1
ATOM 741 N N . THR A 1 97 ? -5.115 6.387 5.102 1.00 96.12 97 THR A N 1
ATOM 742 C CA . THR A 1 97 ? -6.553 6.353 4.819 1.00 96.12 97 THR A CA 1
ATOM 743 C C . THR A 1 97 ? -7.285 7.490 5.541 1.00 96.12 97 THR A C 1
ATOM 745 O O . THR A 1 97 ? -6.809 7.984 6.567 1.00 96.12 97 THR A O 1
ATOM 748 N N . PRO A 1 98 ? -8.508 7.838 5.111 1.00 95.31 98 PRO A N 1
ATOM 749 C CA . PRO A 1 98 ? -9.438 8.559 5.967 1.00 95.31 98 PRO A CA 1
ATOM 750 C C . PRO A 1 98 ? -9.677 7.788 7.282 1.00 95.31 98 PRO A C 1
ATOM 752 O O . PRO A 1 98 ? -9.450 6.572 7.329 1.00 95.31 98 PRO A O 1
ATOM 755 N N . PRO A 1 99 ? -10.151 8.448 8.354 1.00 93.69 99 PRO A N 1
ATOM 756 C CA . PRO A 1 99 ? -10.535 7.763 9.584 1.00 93.69 99 PRO A CA 1
ATOM 757 C C . PRO A 1 99 ? -11.592 6.685 9.317 1.00 93.69 99 PRO A C 1
ATOM 759 O O . PRO A 1 99 ? -12.627 6.960 8.711 1.00 93.69 99 PRO A O 1
ATOM 762 N N . ILE A 1 100 ? -11.336 5.467 9.794 1.00 92.88 100 ILE A N 1
ATOM 763 C CA . ILE A 1 100 ? -12.249 4.328 9.662 1.00 92.88 100 ILE A CA 1
ATOM 764 C C . ILE A 1 100 ? -12.909 4.086 11.019 1.00 92.88 100 ILE A C 1
ATOM 766 O O . ILE A 1 100 ? -12.219 3.911 12.024 1.00 92.88 100 ILE A O 1
ATOM 770 N N . ASP A 1 101 ? -14.240 4.074 11.047 1.00 91.25 101 ASP A N 1
ATOM 771 C CA . ASP A 1 101 ? -15.005 3.770 12.254 1.00 91.25 101 ASP A CA 1
ATOM 772 C C . ASP A 1 101 ? -15.068 2.253 12.488 1.00 91.25 101 ASP A C 1
ATOM 774 O O . ASP A 1 101 ? -15.597 1.497 11.671 1.00 91.25 101 ASP A O 1
ATOM 778 N N . LEU A 1 102 ? -14.503 1.819 13.616 1.00 89.81 102 LEU A N 1
ATOM 779 C CA . LEU A 1 102 ? -14.439 0.423 14.045 1.00 89.81 102 LEU A CA 1
ATOM 780 C C . LEU A 1 102 ? -15.190 0.175 15.370 1.00 89.81 102 LEU A C 1
ATOM 782 O O . LEU A 1 102 ? -15.017 -0.894 15.952 1.00 89.81 102 LEU A O 1
ATOM 786 N N . GLU A 1 103 ? -16.011 1.117 15.865 1.00 88.69 103 GLU A N 1
ATOM 787 C CA . GLU A 1 103 ? -16.590 1.092 17.230 1.00 88.69 103 GLU A CA 1
ATOM 788 C C . GLU A 1 103 ? -17.317 -0.222 17.579 1.00 88.69 103 GLU A C 1
ATOM 790 O O . GLU A 1 103 ? -17.245 -0.701 18.713 1.00 88.69 103 GLU A O 1
ATOM 795 N N . PHE A 1 104 ? -17.970 -0.849 16.598 1.00 85.62 104 PHE A N 1
ATOM 796 C CA . PHE A 1 104 ? -18.742 -2.086 16.783 1.00 85.62 104 PHE A CA 1
ATOM 797 C C . PHE A 1 104 ? -18.140 -3.303 16.078 1.00 85.62 104 PHE A C 1
ATOM 799 O O . PHE A 1 104 ? -18.780 -4.355 15.980 1.00 85.62 104 PHE A O 1
ATOM 806 N N . ALA A 1 105 ? -16.916 -3.175 15.575 1.00 86.94 105 ALA A N 1
ATOM 807 C CA . ALA A 1 105 ? -16.265 -4.234 14.835 1.00 86.94 105 ALA A CA 1
ATOM 808 C C . ALA A 1 105 ? -15.630 -5.252 15.802 1.00 86.94 105 ALA A C 1
ATOM 810 O O . ALA A 1 105 ? -14.855 -4.905 16.688 1.00 86.94 105 ALA A O 1
ATOM 811 N N . VAL A 1 106 ? -16.005 -6.530 15.671 1.00 84.06 106 VAL A N 1
ATOM 812 C CA . VAL A 1 106 ? -15.647 -7.577 16.654 1.00 84.06 106 VAL A CA 1
ATOM 813 C C . VAL A 1 106 ? -14.453 -8.429 16.204 1.00 84.06 106 VAL A C 1
ATOM 815 O O . VAL A 1 106 ? -13.731 -8.969 17.039 1.00 84.06 106 VAL A O 1
ATOM 818 N N . LYS A 1 107 ? -14.266 -8.589 14.891 1.00 87.94 107 LYS A N 1
ATOM 819 C CA . LYS A 1 107 ? -13.175 -9.347 14.253 1.00 87.94 107 LYS A CA 1
ATOM 820 C C . LYS A 1 107 ? -12.895 -8.738 12.886 1.00 87.94 107 LYS A C 1
ATOM 822 O O . LYS A 1 107 ? -13.352 -9.254 11.865 1.00 87.94 107 LYS A O 1
ATOM 827 N N . THR A 1 108 ? -12.259 -7.578 12.887 1.00 90.75 108 THR A N 1
ATOM 828 C CA . THR A 1 108 ? -12.003 -6.846 11.649 1.00 90.75 108 THR A CA 1
ATOM 829 C C . THR A 1 108 ? -10.805 -7.450 10.948 1.00 90.75 108 THR A C 1
ATOM 831 O O . THR A 1 108 ? -9.823 -7.820 11.581 1.00 90.75 108 THR A O 1
ATOM 834 N N . GLU A 1 109 ? -10.874 -7.539 9.628 1.00 94.81 109 GLU A N 1
ATOM 835 C CA . GLU A 1 109 ? -9.739 -7.944 8.813 1.00 94.81 109 GLU A CA 1
ATOM 836 C C . GLU A 1 109 ? -9.443 -6.839 7.808 1.00 94.81 109 GLU A C 1
ATOM 838 O O . GLU A 1 109 ? -10.352 -6.317 7.161 1.00 94.81 109 GLU A O 1
ATOM 843 N N . LEU A 1 110 ? -8.166 -6.504 7.657 1.00 96.31 110 LEU A N 1
ATOM 844 C CA . LEU A 1 110 ? -7.687 -5.737 6.520 1.00 96.31 110 LEU A CA 1
ATOM 845 C C . LEU A 1 110 ? -7.245 -6.713 5.438 1.00 96.31 110 LEU A C 1
ATOM 847 O O . LEU A 1 110 ? -6.369 -7.550 5.662 1.00 96.31 110 LEU A O 1
ATOM 851 N N . ARG A 1 111 ? -7.845 -6.577 4.256 1.00 97.19 111 ARG A N 1
ATOM 852 C CA . ARG A 1 111 ? -7.517 -7.367 3.070 1.00 97.19 111 ARG A CA 1
ATOM 853 C C . ARG A 1 111 ? -7.086 -6.439 1.949 1.00 97.19 111 ARG A C 1
ATOM 855 O O . ARG A 1 111 ? -7.772 -5.465 1.660 1.00 97.19 111 ARG A O 1
ATOM 862 N N . PHE A 1 112 ? -5.964 -6.748 1.315 1.00 97.62 112 PHE A N 1
ATOM 863 C CA . PHE A 1 112 ? -5.445 -5.959 0.199 1.00 97.62 112 PHE A CA 1
ATOM 864 C C . PHE A 1 112 ? -4.644 -6.831 -0.760 1.00 97.62 112 PHE A C 1
ATOM 866 O O . PHE A 1 112 ? -4.213 -7.935 -0.424 1.00 97.62 112 PHE A O 1
ATOM 873 N N . ARG A 1 113 ? -4.467 -6.341 -1.985 1.00 97.81 113 ARG A N 1
ATOM 874 C CA . ARG A 1 113 ? -3.664 -7.000 -3.015 1.00 97.81 113 ARG A CA 1
ATOM 875 C C . ARG A 1 113 ? -2.309 -6.329 -3.080 1.00 97.81 113 ARG A C 1
ATOM 877 O O . ARG A 1 113 ? -2.226 -5.111 -3.167 1.00 97.81 113 ARG A O 1
ATOM 884 N N . HIS A 1 114 ? -1.265 -7.139 -3.021 1.00 96.88 114 HIS A N 1
ATOM 885 C CA . HIS A 1 114 ? 0.106 -6.678 -2.886 1.00 96.88 114 HIS A CA 1
ATOM 886 C C . HIS A 1 114 ? 1.010 -7.395 -3.882 1.00 96.88 114 HIS A C 1
ATOM 888 O O . HIS A 1 114 ? 0.899 -8.611 -4.058 1.00 96.88 114 HIS A O 1
ATOM 894 N N . ALA A 1 115 ? 1.900 -6.634 -4.505 1.00 95.19 115 ALA A N 1
ATOM 895 C CA . ALA A 1 115 ? 3.046 -7.129 -5.243 1.00 95.19 115 ALA A CA 1
ATOM 896 C C . ALA A 1 115 ? 4.232 -6.209 -4.927 1.00 95.19 115 ALA A C 1
ATOM 898 O O . ALA A 1 115 ? 4.070 -4.992 -4.875 1.00 95.19 115 ALA A O 1
ATOM 899 N N . GLN A 1 116 ? 5.400 -6.801 -4.721 1.00 92.38 116 GLN A N 1
ATOM 900 C CA . GLN A 1 116 ? 6.632 -6.137 -4.310 1.00 92.38 116 GLN A CA 1
ATOM 901 C C . GLN A 1 116 ? 7.780 -6.914 -4.930 1.00 92.38 116 GLN A C 1
ATOM 903 O O . GLN A 1 116 ? 7.890 -8.114 -4.704 1.00 92.38 116 GLN A O 1
ATOM 908 N N . ARG A 1 117 ? 8.613 -6.282 -5.747 1.00 86.12 117 ARG A N 1
ATOM 909 C CA . ARG A 1 117 ? 9.730 -6.986 -6.383 1.00 86.12 117 ARG A CA 1
ATOM 910 C C . ARG A 1 117 ? 11.040 -6.584 -5.756 1.00 86.12 117 ARG A C 1
ATOM 912 O O . ARG A 1 117 ? 11.208 -5.451 -5.324 1.00 86.12 117 ARG A O 1
ATOM 919 N N . GLU A 1 118 ? 11.973 -7.522 -5.782 1.00 81.25 118 GLU A N 1
ATOM 920 C CA . GLU A 1 118 ? 13.366 -7.199 -5.537 1.00 81.25 118 GLU A CA 1
ATOM 921 C C . GLU A 1 118 ? 13.849 -6.219 -6.618 1.00 81.25 118 GLU A C 1
ATOM 923 O O . GLU A 1 118 ? 13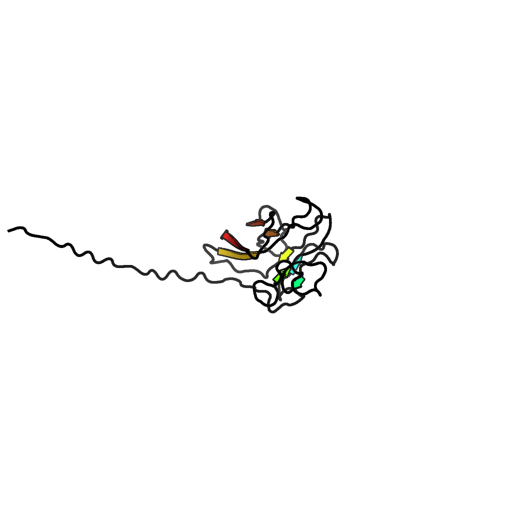.685 -6.430 -7.826 1.00 81.25 118 GLU A O 1
ATOM 928 N N . GLY A 1 119 ? 14.409 -5.104 -6.170 1.00 74.19 119 GLY A N 1
ATOM 929 C CA . GLY A 1 119 ? 15.034 -4.097 -7.003 1.00 74.19 119 GLY A CA 1
ATOM 930 C C . GLY A 1 119 ? 16.317 -4.610 -7.656 1.00 74.19 119 GLY A C 1
ATOM 931 O O . GLY A 1 119 ? 16.919 -5.610 -7.277 1.00 74.19 119 GLY A O 1
ATOM 932 N N . ASN A 1 120 ? 16.789 -3.882 -8.664 1.00 69.62 120 ASN A N 1
ATOM 933 C CA . ASN A 1 120 ? 17.898 -4.336 -9.510 1.00 69.62 120 ASN A CA 1
ATOM 934 C C . ASN A 1 120 ? 19.293 -3.906 -9.011 1.00 69.62 120 ASN A C 1
ATOM 936 O O . ASN A 1 120 ? 20.245 -3.921 -9.793 1.00 69.62 120 ASN A O 1
ATOM 940 N N . LEU A 1 121 ? 19.440 -3.496 -7.743 1.00 68.19 121 LEU A N 1
ATOM 941 C CA . LEU A 1 121 ? 20.724 -3.005 -7.202 1.00 68.19 121 LEU A CA 1
ATOM 942 C C . LEU A 1 121 ? 21.633 -4.127 -6.666 1.00 68.19 121 LEU A C 1
ATOM 944 O O . LEU A 1 121 ? 22.768 -3.866 -6.270 1.00 68.19 121 LEU A O 1
ATOM 948 N N . GLY A 1 122 ? 21.169 -5.376 -6.717 1.00 63.62 122 GLY A N 1
ATOM 949 C CA . GLY A 1 122 ? 21.931 -6.574 -6.374 1.00 63.62 122 GLY A CA 1
ATOM 950 C C . GLY A 1 122 ? 21.168 -7.487 -5.407 1.00 63.62 122 GLY A C 1
ATOM 951 O O . GLY A 1 122 ? 20.292 -7.001 -4.694 1.00 63.62 122 GLY A O 1
ATOM 952 N N . PRO A 1 123 ? 21.494 -8.793 -5.361 1.00 61.16 123 PRO A N 1
ATOM 953 C CA . PRO A 1 123 ? 20.763 -9.757 -4.539 1.00 61.16 123 PRO A CA 1
ATOM 954 C C . PRO A 1 123 ? 20.802 -9.385 -3.052 1.00 61.16 123 PRO A C 1
ATOM 956 O O . PRO A 1 123 ? 21.886 -9.226 -2.484 1.00 61.16 123 PRO A O 1
ATOM 959 N N . GLY A 1 124 ? 19.634 -9.264 -2.426 1.00 63.00 124 GLY A N 1
ATOM 960 C CA . GLY A 1 124 ? 19.456 -8.923 -1.014 1.00 63.00 124 GLY A CA 1
ATOM 961 C C . GLY A 1 124 ? 19.775 -7.470 -0.655 1.00 63.00 124 GLY A C 1
ATOM 962 O O . GLY A 1 124 ? 19.832 -7.148 0.530 1.00 63.00 124 GLY A O 1
ATOM 963 N N . LEU A 1 125 ? 20.019 -6.602 -1.644 1.00 64.00 125 LEU A N 1
ATOM 964 C CA . LEU A 1 125 ? 20.397 -5.199 -1.426 1.00 64.00 125 LEU A CA 1
ATOM 965 C C . LEU A 1 125 ? 19.286 -4.202 -1.777 1.00 64.00 125 LEU A C 1
ATOM 967 O O . LEU A 1 125 ? 19.489 -3.005 -1.594 1.00 64.00 125 LEU A O 1
ATOM 971 N N . ALA A 1 126 ? 18.153 -4.665 -2.310 1.00 68.56 126 ALA A N 1
ATOM 972 C CA . ALA A 1 126 ? 17.149 -3.784 -2.903 1.00 68.56 126 ALA A CA 1
ATOM 973 C C . ALA A 1 126 ? 15.713 -4.292 -2.749 1.00 68.56 126 ALA A C 1
ATOM 975 O O . ALA A 1 126 ? 14.927 -4.169 -3.679 1.00 68.56 126 ALA A O 1
ATOM 976 N N . ASN A 1 127 ? 15.361 -4.893 -1.615 1.00 72.56 127 ASN A N 1
ATOM 977 C CA . ASN A 1 127 ? 13.955 -5.195 -1.365 1.00 72.56 127 ASN A CA 1
ATOM 978 C C . ASN A 1 127 ? 13.264 -3.951 -0.817 1.00 72.56 127 ASN A C 1
ATOM 980 O O . ASN A 1 127 ? 13.688 -3.412 0.205 1.00 72.56 127 ASN A O 1
ATOM 984 N N . ASP A 1 128 ? 12.202 -3.527 -1.497 1.00 82.00 128 ASP A N 1
ATOM 985 C CA . ASP A 1 128 ? 11.222 -2.632 -0.896 1.00 82.00 128 ASP A CA 1
ATOM 986 C C . ASP A 1 128 ? 10.581 -3.333 0.313 1.00 82.00 128 ASP A C 1
ATOM 988 O O . ASP A 1 128 ? 10.554 -4.565 0.401 1.00 82.00 128 ASP A O 1
ATOM 992 N N . GLU A 1 129 ? 10.069 -2.552 1.260 1.00 89.56 129 GLU A N 1
ATOM 993 C CA . GLU A 1 129 ? 9.387 -3.073 2.441 1.00 89.56 129 GLU A CA 1
ATOM 994 C C . GLU A 1 129 ? 8.047 -2.363 2.619 1.00 89.56 129 GLU A C 1
ATOM 996 O O . GLU A 1 129 ? 7.995 -1.144 2.802 1.00 89.56 129 GLU A O 1
ATOM 1001 N N . LEU A 1 130 ? 6.958 -3.128 2.659 1.00 94.81 130 LEU A N 1
ATOM 1002 C CA . LEU A 1 130 ? 5.657 -2.613 3.064 1.00 94.81 130 LEU A CA 1
ATOM 1003 C C . LEU A 1 130 ? 5.429 -2.888 4.550 1.00 94.81 130 LEU A C 1
ATOM 1005 O O . LEU A 1 130 ? 5.491 -4.028 5.008 1.00 94.81 130 LEU A O 1
ATOM 1009 N N . ARG A 1 131 ? 5.090 -1.847 5.307 1.00 96.06 131 ARG A N 1
ATOM 1010 C CA . ARG A 1 131 ? 4.655 -1.959 6.703 1.00 96.06 131 ARG A CA 1
ATOM 1011 C C . ARG A 1 131 ? 3.288 -1.316 6.859 1.00 96.06 131 ARG A C 1
ATOM 1013 O O . ARG A 1 131 ? 3.037 -0.239 6.328 1.00 96.06 131 ARG A O 1
ATOM 1020 N N . VAL A 1 132 ? 2.411 -1.983 7.599 1.00 97.44 132 VAL A N 1
ATOM 1021 C CA . VAL A 1 132 ? 1.045 -1.530 7.857 1.00 97.44 132 VAL A CA 1
ATOM 1022 C C . VAL A 1 132 ? 0.929 -1.190 9.330 1.00 97.44 132 VAL A C 1
ATOM 1024 O O . VAL A 1 132 ? 1.239 -2.011 10.195 1.00 97.44 132 VAL A O 1
ATOM 1027 N N . TYR A 1 133 ? 0.457 0.015 9.613 1.00 95.88 133 TYR A N 1
ATOM 1028 C CA . TYR A 1 133 ? 0.269 0.528 10.961 1.00 95.88 133 TYR A CA 1
ATOM 1029 C C . TYR A 1 133 ? -1.179 0.959 11.153 1.00 95.88 133 TYR A C 1
ATOM 1031 O O . TYR A 1 133 ? -1.878 1.265 10.188 1.00 95.88 133 TYR A O 1
ATOM 1039 N N . TYR A 1 134 ? -1.607 1.042 12.408 1.00 94.12 134 TYR A N 1
ATOM 1040 C CA . TYR A 1 134 ? -2.832 1.746 12.771 1.00 94.12 134 TYR A CA 1
ATOM 1041 C C . TYR A 1 134 ? -2.513 2.952 13.644 1.00 94.12 134 TYR A C 1
ATOM 1043 O O . TYR A 1 134 ? -1.504 3.005 14.354 1.00 94.12 134 TYR A O 1
ATOM 1051 N N . ASN A 1 135 ? -3.418 3.921 13.625 1.00 91.12 135 ASN A N 1
ATOM 1052 C CA . ASN A 1 135 ? -3.353 5.061 14.511 1.00 91.12 135 ASN A CA 1
ATOM 1053 C C . ASN A 1 135 ? -4.744 5.393 15.042 1.00 91.12 135 ASN A C 1
ATOM 1055 O O . ASN A 1 135 ? -5.739 5.234 14.345 1.00 91.12 135 ASN A O 1
ATOM 1059 N N . THR A 1 136 ? -4.813 5.841 16.291 1.00 86.44 136 THR A N 1
ATOM 1060 C CA . THR A 1 136 ? -6.079 6.212 16.941 1.00 86.44 136 THR A CA 1
ATOM 1061 C C . THR A 1 136 ? -6.349 7.712 16.865 1.00 86.44 136 THR A C 1
ATOM 1063 O O . THR A 1 136 ? -7.421 8.161 17.256 1.00 86.44 136 THR A O 1
ATOM 1066 N N . HIS A 1 137 ? -5.367 8.502 16.425 1.00 83.62 137 HIS A N 1
ATOM 1067 C CA . HIS A 1 137 ? -5.487 9.946 16.265 1.00 83.62 137 HIS A CA 1
ATOM 1068 C C . HIS A 1 137 ? -4.545 10.427 15.160 1.00 83.62 137 HIS A C 1
ATOM 1070 O O . HIS A 1 137 ? -3.409 9.960 15.103 1.00 83.62 137 HIS A O 1
ATOM 1076 N N . ILE A 1 138 ? -4.990 11.377 14.333 1.00 75.19 138 ILE A N 1
ATOM 1077 C CA . ILE A 1 138 ? -4.237 11.849 13.158 1.00 75.19 138 ILE A CA 1
ATOM 1078 C C . ILE A 1 138 ? -2.857 12.417 13.532 1.00 75.19 138 ILE A C 1
ATOM 1080 O O . ILE A 1 138 ? -1.875 12.106 12.883 1.00 75.19 138 ILE A O 1
ATOM 1084 N N . ASP A 1 139 ? -2.760 13.142 14.651 1.00 80.94 139 ASP A N 1
ATOM 1085 C CA . ASP A 1 139 ? -1.502 13.776 15.091 1.00 80.94 139 ASP A CA 1
ATOM 1086 C C . ASP A 1 139 ? -0.555 12.860 15.891 1.00 80.94 139 ASP A C 1
ATOM 1088 O O . ASP A 1 139 ? 0.476 13.304 16.403 1.00 80.94 139 ASP A O 1
ATOM 1092 N N . SER A 1 140 ? -0.921 11.597 16.116 1.00 86.94 140 SER A N 1
ATOM 1093 C CA . SER A 1 140 ? -0.052 10.690 16.871 1.00 86.94 140 SER A CA 1
ATOM 1094 C C . SER A 1 140 ? 1.094 10.184 15.993 1.00 86.94 140 SER A C 1
ATOM 1096 O O . SER A 1 140 ? 0.854 9.850 14.839 1.00 86.94 140 SER A O 1
ATOM 1098 N N . PRO A 1 141 ? 2.312 10.010 16.531 1.00 88.06 141 PRO A N 1
ATOM 1099 C CA . PRO A 1 141 ? 3.419 9.479 15.747 1.00 88.06 141 PRO A CA 1
ATOM 1100 C C . PRO A 1 141 ? 3.171 8.024 15.325 1.00 88.06 141 PRO A C 1
ATOM 1102 O O . PRO A 1 141 ? 2.612 7.222 16.085 1.00 88.06 141 PRO A O 1
ATOM 1105 N N . TRP A 1 142 ? 3.668 7.671 14.141 1.00 90.12 142 TRP A N 1
ATOM 1106 C CA . TRP A 1 142 ? 3.813 6.286 13.701 1.00 90.12 142 TRP A CA 1
ATOM 1107 C C . TRP A 1 142 ? 4.925 5.612 14.510 1.00 90.12 142 TRP A C 1
ATOM 1109 O O . TRP A 1 142 ? 6.069 6.068 14.521 1.00 90.12 142 TRP A O 1
ATOM 1119 N N . VAL A 1 143 ? 4.583 4.555 15.249 1.00 91.44 143 VAL A N 1
ATOM 1120 C CA . VAL A 1 143 ? 5.508 3.845 16.146 1.00 91.44 143 VAL A CA 1
ATOM 1121 C C . VAL A 1 143 ? 5.424 2.338 15.923 1.00 91.44 143 VAL A C 1
ATOM 1123 O O . VAL A 1 143 ? 4.344 1.806 15.677 1.00 91.44 143 VAL A O 1
ATOM 1126 N N . GLU A 1 144 ? 6.548 1.633 16.081 1.00 92.62 144 GLU A N 1
ATOM 1127 C CA . GLU A 1 144 ? 6.645 0.179 15.848 1.00 92.62 144 GLU A CA 1
ATOM 1128 C C . GLU A 1 144 ? 5.644 -0.652 16.659 1.00 92.62 144 GLU A C 1
ATOM 1130 O O . GLU A 1 144 ? 5.161 -1.674 16.184 1.00 92.62 144 GLU A O 1
ATOM 1135 N N . THR A 1 145 ? 5.263 -0.205 17.859 1.00 93.12 145 THR A N 1
ATOM 1136 C CA . THR A 1 145 ? 4.263 -0.898 18.691 1.00 93.12 145 THR A CA 1
ATOM 1137 C C . THR A 1 145 ? 2.845 -0.867 18.113 1.00 93.12 145 THR A C 1
ATOM 1139 O O . THR A 1 145 ? 1.971 -1.551 18.639 1.00 93.12 145 THR A O 1
ATOM 1142 N N . ARG A 1 146 ? 2.607 -0.085 17.053 1.00 93.31 146 ARG A N 1
ATOM 1143 C CA . ARG A 1 146 ? 1.334 0.001 16.321 1.00 93.31 146 ARG A CA 1
ATOM 1144 C C . ARG A 1 146 ? 1.399 -0.620 14.923 1.00 93.31 146 ARG A C 1
ATOM 1146 O O . ARG A 1 146 ? 0.470 -0.451 14.134 1.00 93.31 146 ARG A O 1
ATOM 1153 N N . LYS A 1 147 ? 2.486 -1.323 14.601 1.00 95.75 147 LYS A N 1
ATOM 1154 C CA . LYS A 1 147 ? 2.604 -2.093 13.362 1.00 95.75 147 LYS A CA 1
ATOM 1155 C C . LYS A 1 147 ? 1.737 -3.346 13.460 1.00 95.75 147 LYS A C 1
ATOM 1157 O O . LYS A 1 147 ? 1.881 -4.125 14.398 1.00 95.75 147 LYS A O 1
ATOM 1162 N N . ILE A 1 148 ? 0.846 -3.524 12.494 1.00 96.31 148 ILE A N 1
ATOM 1163 C CA . ILE A 1 148 ? -0.084 -4.661 12.406 1.00 96.31 148 ILE A CA 1
ATOM 1164 C C . ILE A 1 148 ? 0.289 -5.640 11.292 1.00 96.31 148 ILE A C 1
ATOM 1166 O O . ILE A 1 148 ? -0.185 -6.770 11.293 1.00 96.31 148 ILE A O 1
ATOM 1170 N N . GLY A 1 149 ? 1.174 -5.248 10.374 1.00 97.00 149 GLY A N 1
ATOM 1171 C CA . GLY A 1 149 ? 1.727 -6.145 9.363 1.00 97.00 149 GLY A CA 1
ATOM 1172 C C . GLY A 1 149 ? 3.028 -5.621 8.774 1.00 97.00 149 GLY A C 1
ATOM 1173 O O . GLY A 1 149 ? 3.281 -4.416 8.773 1.00 97.00 149 GLY A O 1
ATOM 1174 N N . GLU A 1 150 ? 3.853 -6.532 8.268 1.00 96.50 150 GLU A N 1
ATOM 1175 C CA . GLU A 1 150 ? 5.058 -6.208 7.509 1.00 96.50 150 GLU A CA 1
ATOM 1176 C C . GLU A 1 150 ? 5.312 -7.243 6.412 1.00 96.50 150 GLU A C 1
ATOM 1178 O O . GLU A 1 150 ? 5.014 -8.427 6.578 1.00 96.50 150 GLU A O 1
ATOM 1183 N N . TYR A 1 151 ? 5.855 -6.772 5.293 1.00 95.00 151 TYR A N 1
ATOM 1184 C CA . TYR A 1 151 ? 6.161 -7.551 4.101 1.00 95.00 151 TYR A CA 1
ATOM 1185 C C . TYR A 1 151 ? 7.536 -7.115 3.599 1.00 95.00 151 TYR A C 1
ATOM 1187 O O . TYR A 1 151 ? 7.670 -6.120 2.891 1.00 95.00 151 TYR A O 1
ATOM 1195 N N . THR A 1 152 ? 8.567 -7.845 4.013 1.00 92.00 152 THR A N 1
ATOM 1196 C CA . THR A 1 152 ? 9.976 -7.545 3.700 1.00 92.00 152 THR A CA 1
ATOM 1197 C C . THR A 1 152 ? 10.537 -8.411 2.575 1.00 92.00 152 THR A C 1
ATOM 1199 O O . THR A 1 152 ? 11.625 -8.155 2.067 1.00 92.00 152 THR A O 1
ATOM 1202 N N . ASP A 1 153 ? 9.807 -9.461 2.201 1.00 90.00 153 ASP A N 1
ATOM 1203 C CA . ASP A 1 153 ? 10.193 -10.387 1.143 1.00 90.00 153 ASP A CA 1
ATOM 1204 C C . ASP A 1 153 ? 9.538 -10.008 -0.188 1.00 90.00 153 ASP A C 1
ATOM 1206 O O . ASP A 1 153 ? 8.492 -9.353 -0.235 1.00 90.00 153 ASP A O 1
ATOM 1210 N N . ALA A 1 154 ? 10.139 -10.455 -1.289 1.00 90.25 154 ALA A N 1
ATOM 1211 C CA . ALA A 1 154 ? 9.567 -10.268 -2.613 1.00 90.25 154 ALA A CA 1
ATOM 1212 C C . ALA A 1 154 ? 8.242 -11.041 -2.777 1.00 90.25 154 ALA A C 1
ATOM 1214 O O . ALA A 1 154 ? 8.109 -12.216 -2.427 1.00 90.25 154 ALA A O 1
ATOM 1215 N N . VAL A 1 155 ? 7.265 -10.366 -3.374 1.00 93.00 155 VAL A N 1
ATOM 1216 C CA . VAL A 1 155 ? 5.939 -10.838 -3.769 1.00 93.00 155 VAL A CA 1
ATOM 1217 C C . VAL A 1 155 ? 5.764 -10.524 -5.260 1.00 93.00 155 VAL A C 1
ATOM 1219 O O . VAL A 1 155 ? 5.253 -9.477 -5.647 1.00 93.00 155 VAL A O 1
ATOM 1222 N N . GLU A 1 156 ? 6.239 -11.428 -6.117 1.00 89.81 156 GLU A N 1
ATOM 1223 C CA . GLU A 1 156 ? 6.427 -11.178 -7.560 1.00 89.81 156 GLU A CA 1
ATOM 1224 C C . GLU A 1 156 ? 5.134 -10.933 -8.359 1.00 89.81 156 GLU A C 1
ATOM 1226 O O . GLU A 1 156 ? 5.172 -10.307 -9.426 1.00 89.81 156 GLU A O 1
ATOM 1231 N N . GLU A 1 157 ? 4.011 -11.437 -7.847 1.00 92.19 157 GLU A N 1
ATOM 1232 C CA . GLU A 1 157 ? 2.686 -11.410 -8.466 1.00 92.19 157 GLU A CA 1
ATOM 1233 C C . GLU A 1 157 ? 1.634 -10.945 -7.457 1.00 92.19 157 GLU A C 1
ATOM 1235 O O . GLU A 1 157 ? 1.799 -11.121 -6.247 1.00 92.19 157 GLU A O 1
ATOM 1240 N N . TRP A 1 158 ? 0.519 -10.405 -7.958 1.00 96.50 158 TRP A N 1
ATOM 1241 C CA . TRP A 1 158 ? -0.591 -9.940 -7.126 1.00 96.50 158 TRP A CA 1
ATOM 1242 C C . TRP A 1 158 ? -1.072 -11.019 -6.151 1.00 96.50 158 TRP A C 1
ATOM 1244 O O . TRP A 1 158 ? -1.752 -11.976 -6.525 1.00 96.50 158 TRP A O 1
ATOM 1254 N N . THR A 1 159 ? -0.771 -10.814 -4.874 1.00 97.25 159 THR A N 1
ATOM 1255 C CA . THR A 1 159 ? -1.096 -11.741 -3.792 1.00 97.25 159 THR A CA 1
ATOM 1256 C C . THR A 1 159 ? -2.060 -11.073 -2.825 1.00 97.25 159 THR A C 1
ATOM 1258 O O . THR A 1 159 ? -1.915 -9.894 -2.506 1.00 97.25 159 THR A O 1
ATOM 1261 N N . GLU A 1 160 ? -3.082 -11.805 -2.384 1.00 97.81 160 GLU A N 1
ATOM 1262 C CA . GLU A 1 160 ? -3.959 -11.313 -1.322 1.00 97.81 160 GLU A CA 1
ATOM 1263 C C . GLU A 1 160 ? -3.249 -11.409 0.019 1.00 97.81 160 GLU A C 1
ATOM 1265 O O . GLU A 1 160 ? -2.768 -12.476 0.394 1.00 97.81 160 GLU A O 1
ATOM 1270 N N . GLN A 1 161 ? -3.226 -10.298 0.736 1.00 97.69 161 GLN A N 1
ATOM 1271 C CA . GLN A 1 161 ? -2.766 -10.213 2.106 1.00 97.69 161 GLN A CA 1
ATOM 1272 C C . GLN A 1 161 ? -3.968 -10.047 3.024 1.00 97.69 161 GLN A C 1
ATOM 1274 O O . GLN A 1 161 ? -4.970 -9.434 2.654 1.00 97.69 161 GLN A O 1
ATOM 1279 N N . THR A 1 162 ? -3.891 -10.630 4.215 1.00 97.38 162 THR A N 1
ATOM 1280 C CA . THR A 1 162 ? -4.939 -10.533 5.235 1.00 97.38 162 THR A CA 1
ATOM 1281 C C . THR A 1 162 ? -4.295 -10.330 6.596 1.00 97.38 162 THR A C 1
ATOM 1283 O O . THR A 1 162 ? -3.405 -11.088 6.980 1.00 97.38 162 THR A O 1
ATOM 1286 N N . ILE A 1 163 ? -4.749 -9.307 7.315 1.00 96.69 163 ILE A N 1
ATOM 1287 C CA . ILE A 1 163 ? -4.308 -8.966 8.669 1.00 96.69 163 ILE A CA 1
ATOM 1288 C C . ILE A 1 163 ? -5.549 -8.913 9.557 1.00 96.69 163 ILE A C 1
ATOM 1290 O O . ILE A 1 163 ? -6.503 -8.210 9.229 1.00 96.69 163 ILE A O 1
ATOM 1294 N N . LEU A 1 164 ? -5.535 -9.636 10.677 1.00 93.38 164 LEU A N 1
ATOM 1295 C CA . LEU A 1 164 ? -6.558 -9.507 11.715 1.00 93.38 164 LEU A CA 1
ATOM 1296 C C . LEU A 1 164 ? -6.251 -8.265 12.566 1.00 93.38 164 LEU A C 1
ATOM 1298 O O . LEU A 1 164 ? -5.130 -8.141 13.061 1.00 93.38 164 LEU A O 1
ATOM 1302 N N . ILE A 1 165 ? -7.234 -7.373 12.717 1.00 87.12 165 ILE A N 1
ATOM 1303 C CA . ILE A 1 165 ? -7.150 -6.102 13.458 1.00 87.12 165 ILE A CA 1
ATOM 1304 C C . ILE A 1 165 ? -7.940 -6.204 14.762 1.00 87.12 165 ILE A C 1
ATOM 1306 O O . ILE A 1 165 ? -9.090 -6.706 14.723 1.00 87.12 165 ILE A O 1
#

Radius of gyration: 22.84 Å; chains: 1; bounding box: 60×80×42 Å

pLDDT: mean 84.93, std 14.32, range [43.09, 97.81]

Secondary structure (DSSP, 8-state):
--PPP-------------PPPP-S-----TT-TTSPPTT-EEE---STTSSEEEESSSB-S-TTSTT-SBSSS-SSSS-EEEE----SS----EEEPPP---TT-SS-EEEEEEEE-B-TTSTTS-B--EEEE--SSTTSPP-GGGEEEEE-S-EEEEEEEEEE-

Organism: NCBI:txid412755